Protein AF-A0A3M1GIJ1-F1 (afdb_monomer_lite)

Foldseek 3Di:
DAFPDDPDDPPDFAAPCVLCVVLVHDVVVVQVCVVVVNAPDHNVPDGTDDLLNSQLCCVVSNCVSVVNDPVNVCQACVPPDPPNRHDPVQWDQPPVVSYIDGDDDPVVVVVVVVVVVVVCVVVVVVVVVVVVVVVVVVVVVVVVVVVVVVVVVVVVVPDDDPDPPPDDDD

Radius of gyration: 26.33 Å; chains: 1; bounding box: 48×92×53 Å

Sequence (170 aa):
MARVTSKQVPLFARDIAVLCEEIELPRREITRLFRDGFLSFDPAGVGELDESAEAEVRFLGGLVAAGCPRAMLRVLLRDLRKPYSYDLDRLYYDWKGGRWRLLPGEDDAQGSFFALLDRLEERGARHSLERIREWLNEALDMEETGRLLFAHEQDREREPEPEDDCGDAV

Secondary structure (DSSP, 8-state):
--B----SPPSSPBPHHHHHHHTT--HHHHHHHHHTT-SSS-TTT-SSB-HHHHHHHHHHHHHHHTT--HHHHHHHHTTPPSS--B-GGGEEEETTTTEEEEPPPHHHHHHHHHHHHHHHHHTT-HHHHHHHHHHHHHHHHHHHHHHHHHHHHHGGG-PPPP--------

Structure (mmCIF, N/CA/C/O backbone):
data_AF-A0A3M1GIJ1-F1
#
_entry.id   AF-A0A3M1GIJ1-F1
#
loop_
_atom_site.group_PDB
_atom_site.id
_atom_site.type_symbol
_atom_site.label_atom_id
_atom_site.label_alt_id
_atom_site.label_comp_id
_atom_site.label_asym_id
_atom_site.label_entity_id
_atom_site.label_seq_id
_atom_site.pdbx_PDB_ins_code
_atom_site.Cartn_x
_atom_site.Cartn_y
_atom_site.Cartn_z
_atom_site.occupancy
_atom_site.B_iso_or_equiv
_atom_site.auth_seq_id
_atom_site.auth_comp_id
_atom_site.auth_asym_id
_atom_site.auth_atom_id
_atom_site.pdbx_PDB_model_num
ATOM 1 N N . MET A 1 1 ? -12.838 -0.784 -6.510 1.00 64.44 1 MET A N 1
ATOM 2 C CA . MET A 1 1 ? -11.515 -0.491 -5.916 1.00 64.44 1 MET A CA 1
ATOM 3 C C . MET A 1 1 ? -10.926 0.676 -6.674 1.00 64.44 1 MET A C 1
ATOM 5 O O . MET A 1 1 ? -11.032 0.655 -7.896 1.00 64.44 1 MET A O 1
ATOM 9 N N . ALA A 1 2 ? -10.386 1.672 -5.969 1.00 69.38 2 ALA A N 1
ATOM 10 C CA . ALA A 1 2 ? -9.670 2.795 -6.556 1.00 69.38 2 ALA A CA 1
ATOM 11 C C . ALA A 1 2 ? -8.500 2.252 -7.369 1.00 69.38 2 ALA A C 1
ATOM 13 O O . ALA A 1 2 ? -7.551 1.674 -6.841 1.00 69.38 2 ALA A O 1
ATOM 14 N N . ARG A 1 3 ? -8.656 2.340 -8.681 1.00 74.44 3 ARG A N 1
ATOM 15 C CA . ARG A 1 3 ? -7.585 2.100 -9.628 1.00 74.44 3 ARG A CA 1
ATOM 16 C C . ARG A 1 3 ? -7.015 3.452 -9.985 1.00 74.44 3 ARG A C 1
ATOM 18 O O . ARG A 1 3 ? -7.766 4.424 -10.047 1.00 74.44 3 ARG A O 1
ATOM 25 N N . VAL A 1 4 ? -5.724 3.478 -10.255 1.00 69.56 4 VAL A N 1
ATOM 26 C CA . VAL A 1 4 ? -5.107 4.622 -10.904 1.00 69.56 4 VAL A CA 1
ATOM 27 C C . VAL A 1 4 ? -5.734 4.698 -12.299 1.00 69.56 4 VAL A C 1
ATOM 29 O O . VAL A 1 4 ? -5.487 3.850 -13.155 1.00 69.56 4 VAL A O 1
ATOM 32 N N . THR A 1 5 ? -6.696 5.605 -12.480 1.00 56.31 5 THR A N 1
ATOM 33 C CA . THR A 1 5 ? -7.372 5.836 -13.759 1.00 56.31 5 THR A CA 1
ATOM 34 C C . THR A 1 5 ? -6.995 7.211 -14.252 1.00 56.31 5 THR A C 1
ATOM 36 O O . THR A 1 5 ? -7.690 8.189 -13.980 1.00 56.31 5 THR A O 1
ATOM 39 N N . SER A 1 6 ? -5.926 7.263 -15.026 1.00 54.25 6 SER A N 1
ATOM 40 C CA . SER A 1 6 ? -5.472 8.491 -15.649 1.00 54.25 6 SER A CA 1
ATOM 41 C C . SER A 1 6 ? -5.444 8.250 -17.154 1.00 54.25 6 SER A C 1
ATOM 43 O O . SER A 1 6 ? -4.647 7.480 -17.674 1.00 54.25 6 SER A O 1
ATOM 45 N N . LYS A 1 7 ? -6.357 8.902 -17.884 1.00 49.25 7 LYS A N 1
ATOM 46 C CA . LYS A 1 7 ? -6.256 9.093 -19.346 1.00 49.25 7 LYS A CA 1
ATOM 47 C C . LYS A 1 7 ? -5.275 10.226 -19.690 1.00 49.25 7 LYS A C 1
ATOM 49 O O . LYS A 1 7 ? -5.373 10.821 -20.760 1.00 49.25 7 LYS A O 1
ATOM 54 N N . GLN A 1 8 ? -4.401 10.596 -18.759 1.00 52.72 8 GLN A N 1
ATOM 55 C CA . GLN A 1 8 ? -3.385 11.605 -18.994 1.00 52.72 8 GLN A CA 1
ATOM 56 C C . GLN A 1 8 ? -2.162 10.887 -19.547 1.00 52.72 8 GLN A C 1
ATOM 58 O O . GLN A 1 8 ? -1.703 9.903 -18.979 1.00 52.72 8 GLN A O 1
ATOM 63 N N . VAL A 1 9 ? -1.684 11.344 -20.704 1.00 49.81 9 VAL A N 1
ATOM 64 C CA . VAL A 1 9 ? -0.385 10.916 -21.222 1.00 49.8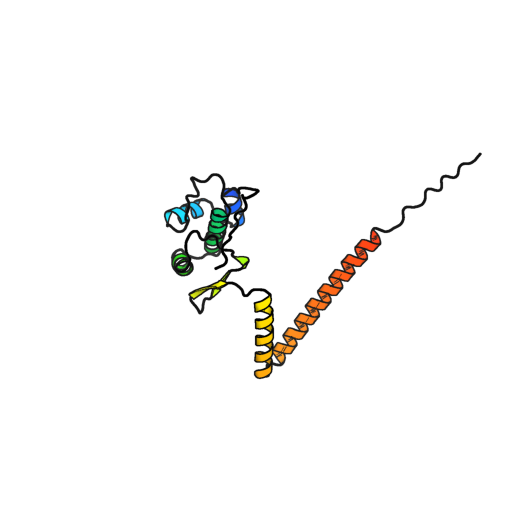1 9 VAL A CA 1
ATOM 65 C C . VAL A 1 9 ? 0.634 11.279 -20.140 1.00 49.81 9 VAL A C 1
ATOM 67 O O . VAL A 1 9 ? 0.665 12.454 -19.758 1.00 49.81 9 VAL A O 1
ATOM 70 N N . PRO A 1 10 ? 1.397 10.316 -19.594 1.00 54.16 10 PRO A N 1
ATOM 71 C CA . PRO A 1 10 ? 2.344 10.614 -18.533 1.00 54.16 10 PRO A CA 1
ATOM 72 C C . PRO A 1 10 ? 3.319 11.668 -19.056 1.00 54.16 10 PRO A C 1
ATOM 74 O O . PRO A 1 10 ? 3.970 11.471 -20.081 1.00 54.16 10 PRO A O 1
ATOM 77 N N . LEU A 1 11 ? 3.380 12.816 -18.374 1.00 57.06 11 LEU A N 1
ATOM 78 C CA . LEU A 1 11 ? 4.301 13.907 -18.716 1.00 57.06 11 LEU A CA 1
ATOM 79 C C . LEU A 1 11 ? 5.765 13.456 -18.614 1.00 57.06 11 LEU A C 1
ATOM 81 O O . LEU A 1 11 ? 6.624 14.044 -19.265 1.00 57.06 11 LEU A O 1
ATOM 85 N N . PHE A 1 12 ? 6.029 12.388 -17.854 1.00 59.28 12 PHE A N 1
ATOM 86 C CA . PHE A 1 12 ? 7.338 11.768 -17.709 1.00 59.28 12 PHE A CA 1
ATOM 87 C C . PHE A 1 12 ? 7.164 10.253 -17.641 1.00 59.28 12 PHE A C 1
ATOM 89 O O . PHE A 1 12 ? 6.633 9.727 -16.664 1.00 59.28 12 PHE A O 1
ATOM 96 N N . ALA A 1 13 ? 7.583 9.553 -18.690 1.00 66.19 13 ALA A N 1
ATOM 97 C CA . ALA A 1 13 ? 7.715 8.107 -18.642 1.00 66.19 13 ALA A CA 1
ATOM 98 C C . ALA A 1 13 ? 8.887 7.764 -17.708 1.00 66.19 13 ALA A C 1
ATOM 100 O O . ALA A 1 13 ? 9.937 8.412 -17.756 1.00 66.19 13 ALA A O 1
ATOM 101 N N . ARG A 1 14 ? 8.686 6.810 -16.794 1.00 78.50 14 ARG A N 1
ATOM 102 C CA . ARG A 1 14 ? 9.632 6.567 -15.699 1.00 78.50 14 ARG A CA 1
ATOM 103 C C . ARG A 1 14 ? 10.493 5.340 -15.963 1.00 78.50 14 ARG A C 1
ATOM 105 O O . ARG A 1 14 ? 9.993 4.292 -16.373 1.00 78.50 14 ARG A O 1
ATOM 112 N N . ASP A 1 15 ? 11.792 5.457 -15.696 1.00 86.31 15 ASP A N 1
ATOM 113 C CA . ASP A 1 15 ? 12.720 4.330 -15.796 1.00 86.31 15 ASP A CA 1
ATOM 114 C C . ASP A 1 15 ? 12.463 3.327 -14.659 1.00 86.31 15 ASP A C 1
ATOM 116 O O . ASP A 1 15 ? 12.405 3.674 -13.474 1.00 86.31 15 ASP A O 1
ATOM 120 N N . ILE A 1 16 ? 12.345 2.053 -15.031 1.00 87.06 16 ILE A N 1
ATOM 121 C CA . ILE A 1 16 ? 12.203 0.936 -14.101 1.00 87.06 16 ILE A CA 1
ATOM 122 C C . ILE A 1 16 ? 13.378 0.823 -13.122 1.00 87.06 16 ILE A C 1
ATOM 124 O O . ILE A 1 16 ? 13.183 0.357 -12.002 1.00 87.06 16 ILE A O 1
ATOM 128 N N . ALA A 1 17 ? 14.587 1.225 -13.519 1.00 87.31 17 ALA A N 1
ATOM 129 C CA . ALA A 1 17 ? 15.769 1.209 -12.667 1.00 87.31 17 ALA A CA 1
ATOM 130 C C . ALA A 1 17 ? 15.612 2.174 -11.488 1.00 87.31 17 ALA A C 1
ATOM 132 O O . ALA A 1 17 ? 15.783 1.755 -10.346 1.00 87.31 17 ALA A O 1
ATOM 133 N N . VAL A 1 18 ? 15.177 3.408 -11.760 1.00 88.75 18 VAL A N 1
ATOM 134 C CA . VAL A 1 18 ? 14.880 4.409 -10.724 1.00 88.75 18 VAL A CA 1
ATOM 135 C C . VAL A 1 18 ? 13.795 3.885 -9.789 1.00 88.75 18 VAL A C 1
ATOM 137 O O . VAL A 1 18 ? 13.935 3.951 -8.573 1.00 88.75 18 VAL A O 1
ATOM 140 N N . LEU A 1 19 ? 12.735 3.292 -10.345 1.00 88.88 19 LEU A N 1
ATOM 141 C CA . LEU A 1 19 ? 11.660 2.734 -9.530 1.00 88.88 19 LEU A CA 1
ATOM 142 C C . LEU A 1 19 ? 12.138 1.592 -8.621 1.00 88.88 19 LEU A C 1
ATOM 144 O O . LEU A 1 19 ? 11.709 1.511 -7.477 1.00 88.88 19 LEU A O 1
ATOM 148 N N . CYS A 1 20 ? 13.018 0.719 -9.121 1.00 90.31 20 CYS A N 1
ATOM 149 C CA . CYS A 1 20 ? 13.614 -0.374 -8.347 1.00 90.31 20 CYS A CA 1
ATOM 150 C C . CYS A 1 20 ? 14.445 0.135 -7.161 1.00 90.31 20 CYS A C 1
ATOM 152 O O . CYS A 1 20 ? 14.450 -0.504 -6.109 1.00 90.31 20 CYS A O 1
ATOM 154 N N . GLU A 1 21 ? 15.143 1.260 -7.331 1.00 90.25 21 GLU A N 1
ATOM 155 C CA . GLU A 1 21 ? 15.902 1.902 -6.255 1.00 90.25 21 GLU A CA 1
ATOM 156 C C . GLU A 1 21 ? 14.971 2.452 -5.169 1.00 90.25 21 GLU A C 1
ATOM 158 O O . GLU A 1 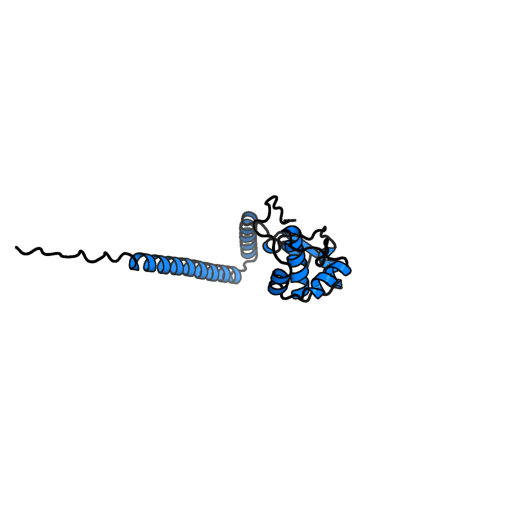21 ? 15.205 2.188 -3.994 1.00 90.25 21 GLU A O 1
ATOM 163 N N . GLU A 1 22 ? 13.875 3.120 -5.544 1.00 90.31 22 GLU A N 1
ATOM 164 C CA . GLU A 1 22 ? 12.901 3.671 -4.585 1.00 90.31 22 GLU A CA 1
ATOM 165 C C . GLU A 1 22 ? 12.216 2.606 -3.727 1.00 90.31 22 GLU A C 1
ATOM 167 O O . GLU A 1 22 ? 12.010 2.798 -2.533 1.00 90.31 22 GLU A O 1
ATOM 172 N N . ILE A 1 23 ? 11.834 1.484 -4.339 1.00 89.88 23 ILE A N 1
ATOM 173 C CA . ILE A 1 23 ? 11.167 0.376 -3.639 1.00 89.88 23 ILE A CA 1
ATOM 174 C C . ILE A 1 23 ? 12.165 -0.569 -2.949 1.00 89.88 23 ILE A C 1
ATOM 176 O O . ILE A 1 23 ? 11.754 -1.612 -2.440 1.00 89.88 23 ILE A O 1
ATOM 180 N N . GLU A 1 24 ? 13.463 -0.250 -3.000 1.00 91.88 24 GLU A N 1
ATOM 181 C CA . GLU A 1 24 ? 14.569 -1.056 -2.470 1.00 91.88 24 GLU A CA 1
ATOM 182 C C . GLU A 1 24 ? 14.548 -2.522 -2.947 1.00 91.88 24 GLU A C 1
ATOM 184 O O . GLU A 1 24 ? 14.939 -3.452 -2.235 1.00 91.88 24 GLU A O 1
ATOM 189 N N . LEU A 1 25 ? 14.097 -2.755 -4.184 1.00 91.94 25 LEU A N 1
ATOM 190 C CA . LEU A 1 25 ? 13.938 -4.094 -4.742 1.00 91.94 25 LEU A CA 1
ATOM 191 C C . LEU A 1 25 ? 14.769 -4.239 -6.020 1.00 91.94 25 LEU A C 1
ATOM 193 O O . LEU A 1 25 ? 14.526 -3.547 -7.007 1.00 91.94 25 LEU A O 1
ATOM 197 N N . PRO A 1 26 ? 15.736 -5.173 -6.075 1.00 91.69 26 PRO A N 1
ATOM 198 C CA . PRO A 1 26 ? 16.613 -5.274 -7.229 1.00 91.69 26 PRO A CA 1
ATOM 199 C C . PRO A 1 26 ? 15.829 -5.737 -8.460 1.00 91.69 26 PRO A C 1
ATOM 201 O O . PRO A 1 26 ? 15.020 -6.664 -8.381 1.00 91.69 26 PRO A O 1
ATOM 204 N N . ARG A 1 27 ? 16.157 -5.184 -9.635 1.00 90.12 27 ARG A N 1
ATOM 205 C CA . ARG A 1 27 ? 15.478 -5.465 -10.919 1.00 90.12 27 ARG A CA 1
ATOM 206 C C . ARG A 1 27 ? 15.258 -6.956 -11.208 1.00 90.12 27 ARG A C 1
ATOM 208 O O . ARG A 1 27 ? 14.233 -7.341 -11.761 1.00 90.12 27 ARG A O 1
ATOM 215 N N . ARG A 1 28 ? 16.187 -7.824 -10.792 1.00 91.69 28 ARG A N 1
ATOM 216 C CA . ARG A 1 28 ? 16.059 -9.288 -10.931 1.00 91.69 28 ARG A CA 1
ATOM 217 C C . ARG A 1 28 ? 14.825 -9.867 -10.231 1.00 91.69 28 ARG A C 1
ATOM 219 O O . ARG A 1 28 ? 14.272 -10.846 -10.723 1.00 91.69 28 ARG A O 1
ATOM 226 N N . GLU A 1 29 ? 14.406 -9.302 -9.099 1.00 92.50 29 GLU A N 1
ATOM 227 C CA . GLU A 1 29 ? 13.198 -9.733 -8.388 1.00 92.50 29 GLU A CA 1
ATOM 228 C C . GLU A 1 29 ? 11.945 -9.287 -9.134 1.00 92.50 29 GLU A C 1
ATOM 230 O O . GLU A 1 29 ? 11.035 -10.093 -9.300 1.00 92.50 29 GLU A O 1
ATOM 235 N N . ILE A 1 30 ? 11.936 -8.082 -9.708 1.00 91.81 30 ILE A N 1
ATOM 236 C CA . ILE A 1 30 ? 10.863 -7.637 -10.609 1.00 91.81 30 ILE A CA 1
ATOM 237 C C . ILE A 1 30 ? 10.743 -8.582 -11.815 1.00 91.81 30 ILE A C 1
ATOM 239 O O . ILE A 1 30 ? 9.661 -9.082 -12.118 1.00 91.81 30 ILE A O 1
ATOM 243 N N . THR A 1 31 ? 11.858 -8.954 -12.450 1.00 92.56 31 THR A N 1
ATOM 244 C CA . THR A 1 31 ? 11.842 -9.957 -13.531 1.00 92.56 31 THR A CA 1
ATOM 245 C C . THR A 1 31 ? 11.344 -11.328 -13.056 1.00 92.56 31 THR A C 1
ATOM 247 O O . THR A 1 31 ? 10.644 -12.020 -13.796 1.00 92.56 31 THR A O 1
ATOM 250 N N . ARG A 1 32 ? 11.668 -11.743 -11.824 1.00 93.31 32 ARG A N 1
ATOM 251 C CA . ARG A 1 32 ? 11.136 -12.984 -11.235 1.00 93.31 32 ARG A CA 1
ATOM 252 C C . ARG A 1 32 ? 9.628 -12.897 -11.011 1.00 93.31 32 ARG A C 1
ATOM 254 O O . ARG A 1 32 ? 8.942 -13.857 -11.336 1.00 93.31 32 ARG A O 1
ATOM 261 N N . LEU A 1 33 ? 9.103 -11.764 -10.544 1.00 93.31 33 LEU A N 1
ATOM 262 C CA . LEU A 1 33 ? 7.661 -11.552 -10.389 1.00 93.31 33 LEU A CA 1
ATOM 263 C C . LEU A 1 33 ? 6.914 -11.681 -11.719 1.00 93.31 33 LEU A C 1
ATOM 265 O O . LEU A 1 33 ? 5.819 -12.239 -11.745 1.00 93.31 33 LEU A O 1
ATOM 269 N N . PHE A 1 34 ? 7.500 -11.226 -12.828 1.00 94.50 34 PHE A N 1
ATOM 270 C CA . PHE A 1 34 ? 6.930 -11.460 -14.156 1.00 94.50 34 PHE A CA 1
ATOM 271 C C . PHE A 1 34 ? 6.940 -12.945 -14.533 1.00 94.50 34 PHE A C 1
ATOM 273 O O . PHE A 1 34 ? 5.900 -13.490 -14.897 1.00 94.50 34 PHE A O 1
ATOM 280 N N . ARG A 1 35 ? 8.080 -13.630 -14.370 1.00 93.56 35 ARG A N 1
ATOM 281 C CA . ARG A 1 35 ? 8.205 -15.074 -14.663 1.00 93.56 35 ARG A CA 1
ATOM 282 C C . ARG A 1 35 ? 7.261 -15.940 -13.833 1.00 93.56 35 ARG A C 1
ATOM 284 O O . ARG A 1 35 ? 6.717 -16.912 -14.344 1.00 93.56 35 ARG A O 1
ATOM 291 N N . ASP A 1 36 ? 7.050 -15.567 -12.577 1.00 92.81 36 ASP A N 1
ATOM 292 C CA . ASP A 1 36 ? 6.134 -16.238 -11.654 1.00 92.81 36 ASP A CA 1
ATOM 293 C C . ASP A 1 36 ? 4.656 -15.909 -11.951 1.00 92.81 36 ASP A C 1
ATOM 295 O O . ASP A 1 36 ? 3.756 -16.395 -11.263 1.00 92.81 36 ASP A O 1
ATOM 299 N N . GLY A 1 37 ? 4.392 -15.084 -12.969 1.00 93.62 37 GLY A N 1
ATOM 300 C CA . GLY A 1 37 ? 3.054 -14.716 -13.401 1.00 93.62 37 GLY A CA 1
ATOM 301 C C . GLY A 1 37 ? 2.357 -13.755 -12.446 1.00 93.62 37 GLY A C 1
ATOM 302 O O . GLY A 1 37 ? 1.129 -13.747 -12.413 1.00 93.62 37 GLY A O 1
ATOM 303 N N . PHE A 1 38 ? 3.085 -12.947 -11.668 1.00 94.06 38 PHE A N 1
ATOM 304 C CA . PHE A 1 38 ? 2.503 -11.879 -10.848 1.00 94.06 38 PHE A CA 1
ATOM 305 C C . PHE A 1 38 ? 2.350 -10.579 -11.637 1.00 94.06 38 PHE A C 1
ATOM 307 O O . PHE A 1 38 ? 1.248 -10.047 -11.665 1.00 94.06 38 PHE A O 1
ATOM 314 N N . LEU A 1 39 ? 3.373 -10.118 -12.356 1.00 93.31 39 LEU A N 1
ATOM 315 C CA . LEU A 1 39 ? 3.246 -8.920 -13.200 1.00 93.31 39 LEU A CA 1
ATOM 316 C C . LEU A 1 39 ? 2.378 -9.184 -14.439 1.00 93.31 39 LEU A C 1
ATOM 318 O O . LEU A 1 39 ? 2.143 -10.340 -14.815 1.00 93.31 39 LEU A O 1
ATOM 322 N N . SER A 1 40 ? 1.846 -8.119 -15.035 1.00 91.69 40 SER A N 1
ATOM 323 C CA . SER A 1 40 ? 1.058 -8.172 -16.272 1.00 91.69 40 SER A CA 1
ATOM 324 C C . SER A 1 40 ? 1.877 -7.866 -17.533 1.00 91.69 40 SER A C 1
ATOM 326 O O . SER A 1 40 ? 1.437 -8.203 -18.631 1.00 91.69 40 SER A O 1
ATOM 328 N N . PHE A 1 41 ? 3.076 -7.301 -17.377 1.00 91.25 41 PHE A N 1
ATOM 329 C CA . PHE A 1 41 ? 3.975 -6.899 -18.460 1.00 91.25 41 PHE A CA 1
ATOM 330 C C . PHE A 1 41 ? 5.410 -7.398 -18.228 1.00 91.25 41 PHE A C 1
ATOM 332 O O . PHE A 1 41 ? 5.781 -7.726 -17.098 1.00 91.25 41 PHE A O 1
ATOM 339 N N . ASP A 1 42 ? 6.216 -7.438 -19.295 1.00 90.38 42 ASP A N 1
ATOM 340 C CA . ASP A 1 42 ? 7.627 -7.836 -19.226 1.00 90.38 42 ASP A CA 1
ATOM 341 C C . ASP A 1 42 ? 8.543 -6.641 -18.875 1.00 90.38 42 ASP A C 1
ATOM 343 O O . ASP A 1 42 ? 8.759 -5.770 -19.720 1.00 90.38 42 ASP A O 1
ATOM 347 N N . PRO A 1 43 ? 9.158 -6.603 -17.678 1.00 87.56 43 PRO A N 1
ATOM 348 C CA . PRO A 1 43 ? 10.056 -5.522 -17.258 1.00 87.56 43 PRO A CA 1
ATOM 349 C C . PRO A 1 43 ? 11.403 -5.484 -18.006 1.00 87.56 43 PRO A C 1
ATOM 351 O O . PRO A 1 43 ? 12.195 -4.555 -17.818 1.00 87.56 43 PRO A O 1
ATOM 354 N N . ALA A 1 44 ? 11.735 -6.515 -18.791 1.00 85.56 44 ALA A N 1
ATOM 355 C CA . ALA A 1 44 ? 12.940 -6.534 -19.621 1.00 85.56 44 ALA A CA 1
ATOM 356 C C . ALA A 1 44 ? 12.695 -5.962 -21.026 1.00 85.56 44 ALA A C 1
ATOM 358 O O . ALA A 1 44 ? 13.618 -5.410 -21.620 1.00 85.56 44 ALA A O 1
ATOM 359 N N . GLY A 1 45 ? 11.469 -6.092 -21.543 1.00 81.25 45 GLY A N 1
ATOM 360 C CA . GLY A 1 45 ? 11.082 -5.619 -22.876 1.00 81.25 45 GLY A CA 1
ATOM 361 C C . GLY A 1 45 ? 10.586 -4.173 -22.914 1.00 81.25 45 GLY A C 1
ATOM 362 O O . GLY A 1 45 ? 10.449 -3.607 -23.996 1.00 81.25 45 GLY A O 1
ATOM 363 N N . VAL A 1 46 ? 10.319 -3.578 -21.751 1.00 80.75 46 VAL A N 1
ATOM 364 C CA . VAL A 1 46 ? 9.809 -2.211 -21.623 1.00 80.75 46 VAL A CA 1
ATOM 365 C C . VAL A 1 46 ? 10.954 -1.272 -21.241 1.00 80.75 46 VAL A C 1
ATOM 367 O O . VAL A 1 46 ? 11.613 -1.475 -20.222 1.00 80.75 46 VAL A O 1
ATOM 370 N N . GLY A 1 47 ? 11.209 -0.272 -22.090 1.00 72.12 47 GLY A N 1
ATOM 371 C CA . GLY A 1 47 ? 12.218 0.764 -21.842 1.00 72.12 47 GLY A CA 1
ATOM 372 C C . GLY A 1 47 ? 11.751 1.818 -20.838 1.00 72.12 47 GLY A C 1
ATOM 373 O O . GLY A 1 47 ? 12.519 2.207 -19.967 1.00 72.12 47 GLY A O 1
ATOM 374 N N . GLU A 1 48 ? 10.481 2.218 -20.915 1.00 81.81 48 GLU A N 1
ATOM 375 C CA . GLU A 1 48 ? 9.876 3.213 -20.028 1.00 81.81 48 GLU A CA 1
ATOM 376 C C . GLU A 1 48 ? 8.525 2.707 -19.520 1.00 81.81 48 GLU A C 1
ATOM 378 O O . GLU A 1 48 ? 7.733 2.158 -20.290 1.00 81.81 48 GLU A O 1
ATOM 383 N N . LEU A 1 49 ? 8.267 2.865 -18.223 1.00 84.62 49 LEU A N 1
ATOM 384 C CA . LEU A 1 49 ? 7.015 2.438 -17.611 1.00 84.62 49 LEU A CA 1
ATOM 385 C C . LEU A 1 49 ? 5.914 3.461 -17.888 1.00 84.62 49 LEU A C 1
ATOM 387 O O . LEU A 1 49 ? 6.098 4.661 -17.676 1.00 84.62 49 LEU A O 1
ATOM 391 N N . ASP A 1 50 ? 4.753 2.964 -18.315 1.00 85.31 50 ASP A N 1
ATOM 392 C CA . ASP A 1 50 ? 3.515 3.724 -18.198 1.00 85.31 50 ASP A CA 1
ATOM 393 C C . ASP A 1 50 ? 3.028 3.730 -16.738 1.00 85.31 50 ASP A C 1
ATOM 395 O O . ASP A 1 50 ? 3.492 2.961 -15.893 1.00 85.31 50 ASP A O 1
ATOM 399 N N . GLU A 1 51 ? 2.069 4.597 -16.431 1.00 82.62 51 GLU A N 1
ATOM 400 C CA . GLU A 1 51 ? 1.550 4.774 -15.070 1.00 82.62 51 GLU A CA 1
ATOM 401 C C . GLU A 1 51 ? 0.916 3.490 -14.503 1.00 82.62 51 GLU A C 1
ATOM 403 O O . GLU A 1 51 ? 0.995 3.223 -13.304 1.00 82.62 51 GLU A O 1
ATOM 408 N N . SER A 1 52 ? 0.322 2.650 -15.358 1.00 85.69 52 SER A N 1
ATOM 409 C CA . SER A 1 52 ? -0.274 1.378 -14.937 1.00 85.69 52 SER A CA 1
ATOM 410 C C . SER A 1 52 ? 0.801 0.362 -14.549 1.00 85.69 52 SER A C 1
ATOM 412 O O . SER A 1 52 ? 0.653 -0.341 -13.548 1.00 85.69 52 SER A O 1
ATOM 414 N N . ALA A 1 53 ? 1.867 0.272 -15.339 1.00 88.69 53 ALA A N 1
ATOM 415 C CA . ALA A 1 53 ? 3.017 -0.585 -15.116 1.00 88.69 53 ALA A CA 1
ATOM 416 C C . ALA A 1 53 ? 3.811 -0.126 -13.885 1.00 88.69 53 ALA A C 1
ATOM 418 O O . ALA A 1 53 ? 4.179 -0.946 -13.045 1.00 88.69 53 ALA A O 1
ATOM 419 N N . GLU A 1 54 ? 4.003 1.183 -13.733 1.00 90.00 54 GLU A N 1
ATOM 420 C CA . GLU A 1 54 ? 4.610 1.803 -12.557 1.00 90.00 54 GLU A CA 1
ATOM 421 C C . GLU A 1 54 ? 3.795 1.520 -11.287 1.00 90.00 54 GLU A C 1
ATOM 423 O O . GLU A 1 54 ? 4.351 1.031 -10.300 1.00 90.00 54 GLU A O 1
ATOM 428 N N . ALA A 1 55 ? 2.475 1.740 -11.314 1.00 89.06 55 ALA A N 1
ATOM 429 C CA . ALA A 1 55 ? 1.593 1.434 -10.189 1.00 89.06 55 ALA A CA 1
ATOM 430 C C . ALA A 1 55 ? 1.607 -0.062 -9.840 1.00 89.06 55 ALA A C 1
ATOM 432 O O . ALA A 1 55 ? 1.678 -0.420 -8.666 1.00 89.06 55 ALA A O 1
ATOM 433 N N . GLU A 1 56 ? 1.597 -0.947 -10.842 1.00 92.62 56 GLU A N 1
ATOM 434 C CA . GLU A 1 56 ? 1.674 -2.392 -10.620 1.00 92.62 56 GLU A CA 1
ATOM 435 C C . GLU A 1 56 ? 3.011 -2.810 -9.981 1.00 92.62 56 GLU A C 1
ATOM 437 O O . GLU A 1 56 ? 3.022 -3.638 -9.062 1.00 92.62 56 GLU A O 1
ATOM 442 N N . VAL A 1 57 ? 4.132 -2.221 -10.414 1.00 92.12 57 VAL A N 1
ATOM 443 C CA . VAL A 1 57 ? 5.452 -2.470 -9.816 1.00 92.12 57 VAL A CA 1
ATOM 444 C C . VAL A 1 57 ? 5.534 -1.915 -8.400 1.00 92.12 57 VAL A C 1
ATOM 446 O O . VAL A 1 57 ? 6.039 -2.622 -7.534 1.00 92.12 57 VAL A O 1
ATOM 449 N N . ARG A 1 58 ? 5.005 -0.719 -8.116 1.00 92.06 58 ARG A N 1
ATOM 450 C CA . ARG A 1 58 ? 4.944 -0.206 -6.735 1.00 92.06 58 ARG A CA 1
ATOM 451 C C . ARG A 1 58 ? 4.096 -1.087 -5.838 1.00 92.06 58 ARG A C 1
ATOM 453 O O . ARG A 1 58 ? 4.523 -1.424 -4.737 1.00 92.06 58 ARG A O 1
ATOM 460 N N . PHE A 1 59 ? 2.930 -1.503 -6.324 1.00 92.00 59 PHE A N 1
ATOM 461 C CA . PHE A 1 59 ? 2.010 -2.346 -5.575 1.00 92.00 59 PHE A CA 1
ATOM 462 C C . PHE A 1 59 ? 2.653 -3.685 -5.197 1.00 92.00 59 PHE A C 1
ATOM 464 O O . PHE A 1 59 ? 2.740 -4.036 -4.022 1.00 92.00 59 PHE A O 1
ATOM 471 N N . LEU A 1 60 ? 3.145 -4.437 -6.183 1.00 93.62 60 LEU A N 1
ATOM 472 C CA . LEU A 1 60 ? 3.754 -5.744 -5.928 1.00 93.62 60 LEU A CA 1
ATOM 473 C C . LEU A 1 60 ? 5.137 -5.632 -5.282 1.00 93.62 60 LEU A C 1
ATOM 475 O O . LEU A 1 60 ? 5.466 -6.419 -4.396 1.00 93.62 60 LEU A O 1
ATOM 479 N N . GLY A 1 61 ? 5.936 -4.666 -5.726 1.00 92.19 61 GLY A N 1
ATOM 480 C CA . GLY A 1 61 ? 7.280 -4.405 -5.230 1.00 92.19 61 GLY A CA 1
ATOM 481 C C . GLY A 1 61 ? 7.274 -4.021 -3.760 1.00 92.19 61 GLY A C 1
ATOM 482 O O . GLY A 1 61 ? 8.006 -4.632 -2.989 1.00 92.19 61 GLY A O 1
ATOM 483 N N . GLY A 1 62 ? 6.376 -3.122 -3.348 1.00 90.50 62 GLY A N 1
ATOM 484 C CA . GLY A 1 62 ? 6.203 -2.742 -1.947 1.00 90.50 62 GLY A CA 1
ATOM 485 C C . GLY A 1 62 ? 5.816 -3.923 -1.054 1.00 90.50 62 GLY A C 1
ATOM 486 O O . GLY A 1 62 ? 6.376 -4.091 0.026 1.00 90.50 62 GLY A O 1
ATOM 487 N N . LEU A 1 63 ? 4.930 -4.814 -1.521 1.00 91.56 63 LEU A N 1
ATOM 488 C CA . LEU A 1 63 ? 4.585 -6.029 -0.771 1.00 91.56 63 LEU A CA 1
ATOM 489 C C . LEU A 1 63 ? 5.794 -6.961 -0.596 1.00 91.56 63 LEU A C 1
ATOM 491 O O . LEU A 1 63 ? 6.000 -7.513 0.485 1.00 91.56 63 LEU A O 1
ATOM 495 N N . VAL A 1 64 ? 6.595 -7.147 -1.648 1.00 93.12 64 VAL A N 1
ATOM 496 C CA . VAL A 1 64 ? 7.799 -7.990 -1.591 1.00 93.12 64 VAL A CA 1
ATOM 497 C C . VAL A 1 64 ? 8.879 -7.361 -0.714 1.00 93.12 64 VAL A C 1
ATOM 499 O O . VAL A 1 64 ? 9.470 -8.073 0.096 1.00 93.12 64 VAL A O 1
ATOM 502 N N . ALA A 1 65 ? 9.109 -6.053 -0.840 1.00 91.19 65 ALA A N 1
ATOM 503 C CA . ALA A 1 65 ? 10.058 -5.300 -0.023 1.00 91.19 65 ALA A CA 1
ATOM 504 C C . ALA A 1 65 ? 9.681 -5.350 1.467 1.00 91.19 65 ALA A C 1
ATOM 506 O O . ALA A 1 65 ? 10.542 -5.552 2.318 1.00 91.19 65 ALA A O 1
ATOM 507 N N . ALA A 1 66 ? 8.380 -5.331 1.781 1.00 89.88 66 ALA A N 1
ATOM 508 C CA . ALA A 1 66 ? 7.855 -5.561 3.129 1.00 89.88 66 ALA A CA 1
ATOM 509 C C . ALA A 1 66 ? 8.002 -7.019 3.629 1.00 89.88 66 ALA A C 1
ATOM 511 O O . ALA A 1 66 ? 7.513 -7.365 4.705 1.00 89.88 66 ALA A O 1
ATOM 512 N N . GLY A 1 67 ? 8.648 -7.901 2.860 1.00 91.50 67 GLY A N 1
ATOM 513 C CA . GLY A 1 67 ? 8.918 -9.285 3.240 1.00 91.50 67 GLY A CA 1
ATOM 514 C C . GLY A 1 67 ? 7.758 -10.250 2.995 1.00 91.50 67 GLY A C 1
ATOM 515 O O . GLY A 1 67 ? 7.773 -11.359 3.534 1.00 91.50 67 GLY A O 1
ATOM 516 N N . CYS A 1 68 ? 6.753 -9.888 2.186 1.00 91.88 68 CYS A N 1
ATOM 517 C CA . CYS A 1 68 ? 5.656 -10.807 1.882 1.00 91.88 68 CYS A CA 1
ATOM 518 C C . CYS A 1 68 ? 6.152 -11.983 1.020 1.00 91.88 68 CYS A C 1
ATOM 520 O O . CYS A 1 68 ? 6.556 -11.785 -0.131 1.00 91.88 68 CYS A O 1
ATOM 522 N N . PRO A 1 69 ? 6.067 -13.238 1.503 1.00 93.00 69 PRO A N 1
ATOM 523 C CA . PRO A 1 69 ? 6.457 -14.387 0.700 1.00 93.00 69 PRO A CA 1
ATOM 524 C C . PRO A 1 69 ? 5.463 -14.612 -0.447 1.00 93.00 69 PRO A C 1
ATOM 526 O O . PRO A 1 69 ? 4.282 -14.279 -0.355 1.00 93.00 69 PRO A O 1
ATOM 529 N N . ARG A 1 70 ? 5.904 -15.295 -1.509 1.00 91.50 70 ARG A N 1
ATOM 530 C CA . ARG A 1 70 ? 5.076 -15.620 -2.692 1.00 91.50 70 ARG A CA 1
ATOM 531 C C . ARG A 1 70 ? 3.736 -16.284 -2.352 1.00 91.50 70 ARG A C 1
ATOM 533 O O . ARG A 1 70 ? 2.736 -16.035 -3.020 1.00 91.50 70 ARG A O 1
ATOM 540 N N . ALA A 1 71 ? 3.707 -17.132 -1.324 1.00 93.25 71 ALA A N 1
ATOM 541 C CA . ALA A 1 71 ? 2.473 -17.756 -0.850 1.00 93.25 71 ALA A CA 1
ATOM 542 C C . ALA A 1 71 ? 1.477 -16.714 -0.312 1.00 93.25 71 ALA A C 1
ATOM 544 O O . ALA A 1 71 ? 0.297 -16.775 -0.647 1.00 93.25 71 ALA A O 1
ATOM 545 N N . MET A 1 72 ? 1.967 -15.728 0.447 1.00 92.44 72 MET A N 1
ATOM 546 C CA . MET A 1 72 ? 1.161 -14.615 0.946 1.00 92.44 72 MET A CA 1
ATOM 547 C C . MET A 1 72 ? 0.674 -13.737 -0.205 1.00 92.44 72 MET A C 1
ATOM 549 O O . MET A 1 72 ? -0.504 -13.406 -0.246 1.00 92.44 72 MET A O 1
ATOM 553 N N . LEU A 1 73 ? 1.529 -13.439 -1.191 1.00 93.81 73 LEU A N 1
ATOM 554 C CA . LEU A 1 73 ? 1.110 -12.685 -2.378 1.00 93.81 73 LEU A CA 1
ATOM 555 C C . LEU A 1 73 ? -0.073 -13.351 -3.086 1.00 93.81 73 LEU A C 1
ATOM 557 O O . LEU A 1 73 ? -1.044 -12.681 -3.404 1.00 93.81 73 LEU A O 1
ATOM 561 N N . ARG A 1 74 ? -0.061 -14.675 -3.279 1.00 93.06 74 ARG A N 1
ATOM 562 C CA . ARG A 1 74 ? -1.208 -15.375 -3.891 1.00 93.06 74 ARG A CA 1
ATOM 563 C C . ARG A 1 74 ? -2.500 -15.197 -3.099 1.00 93.06 74 ARG A C 1
ATOM 565 O O . ARG A 1 74 ? -3.554 -15.073 -3.708 1.00 93.06 74 ARG A O 1
ATOM 572 N N . VAL A 1 75 ? -2.421 -15.178 -1.768 1.00 92.44 75 VAL A N 1
ATOM 573 C CA . VAL A 1 75 ? -3.584 -14.929 -0.905 1.00 92.44 75 VAL A CA 1
ATOM 574 C C . VAL A 1 75 ? -4.054 -13.483 -1.049 1.00 92.44 75 VAL A C 1
ATOM 576 O O . VAL A 1 75 ? -5.231 -13.261 -1.317 1.00 92.44 75 VAL A O 1
ATOM 579 N N . LEU A 1 76 ? -3.140 -12.516 -0.933 1.00 92.06 76 LEU A N 1
ATOM 580 C CA . LEU A 1 76 ? -3.450 -11.087 -1.023 1.00 92.06 76 LEU A CA 1
ATOM 581 C C . LEU A 1 76 ? -4.021 -10.699 -2.391 1.00 92.06 76 LEU A C 1
ATOM 583 O O . LEU A 1 76 ? -4.906 -9.854 -2.474 1.00 92.06 76 LEU A O 1
ATOM 587 N N . LEU A 1 77 ? -3.532 -11.312 -3.465 1.00 92.19 77 LEU A N 1
ATOM 588 C CA . LEU A 1 77 ? -3.892 -10.956 -4.836 1.00 92.19 77 LEU A CA 1
ATOM 589 C C . LEU A 1 77 ? -5.105 -11.726 -5.371 1.00 92.19 77 LEU A C 1
ATOM 591 O O . LEU A 1 77 ? -5.580 -11.399 -6.453 1.00 92.19 77 LEU A O 1
ATOM 595 N N . ARG A 1 78 ? -5.622 -12.730 -4.646 1.00 90.75 78 ARG A N 1
ATOM 596 C CA . ARG A 1 78 ? -6.650 -13.659 -5.161 1.00 90.75 78 ARG A CA 1
ATOM 597 C C . ARG A 1 78 ? -7.917 -12.960 -5.672 1.00 90.75 78 ARG A C 1
ATOM 599 O O . ARG A 1 78 ? -8.522 -13.416 -6.636 1.00 90.75 78 ARG A O 1
ATOM 606 N N . ASP A 1 79 ? -8.294 -11.862 -5.019 1.00 88.00 79 ASP A N 1
ATOM 607 C CA . ASP A 1 79 ? -9.525 -11.112 -5.286 1.00 88.00 79 ASP A CA 1
ATOM 608 C C . ASP A 1 79 ? -9.261 -9.846 -6.120 1.00 88.00 79 ASP A C 1
ATOM 610 O O . ASP A 1 79 ? -10.184 -9.095 -6.445 1.00 88.00 79 ASP A O 1
ATOM 614 N N . LEU A 1 80 ? -7.995 -9.594 -6.470 1.00 90.12 80 LEU A N 1
ATOM 615 C CA . LEU A 1 80 ? -7.584 -8.457 -7.279 1.00 90.12 80 LEU A CA 1
ATOM 616 C C . LEU A 1 80 ? -7.483 -8.858 -8.747 1.00 90.12 80 LEU A C 1
ATOM 618 O O . LEU A 1 80 ? -6.982 -9.921 -9.109 1.00 90.12 80 LEU A O 1
ATOM 622 N N . ARG A 1 81 ? -7.943 -7.967 -9.622 1.00 88.06 81 ARG A N 1
ATOM 623 C CA . ARG A 1 81 ? -7.825 -8.157 -11.067 1.00 88.06 81 ARG A CA 1
ATOM 624 C C . ARG A 1 81 ? -6.588 -7.433 -11.561 1.00 88.06 81 ARG A C 1
ATOM 626 O O . ARG A 1 81 ? -6.447 -6.241 -11.298 1.00 88.06 81 ARG A O 1
ATOM 633 N N . LYS A 1 82 ? -5.776 -8.130 -12.349 1.00 89.88 82 LYS A N 1
ATOM 634 C CA . LYS A 1 82 ? -4.689 -7.522 -13.117 1.00 89.88 82 LYS A CA 1
ATOM 635 C C . LYS A 1 82 ? -5.204 -6.500 -14.151 1.00 89.88 82 LYS A C 1
ATOM 637 O O . LYS A 1 82 ? -6.366 -6.609 -14.568 1.00 89.88 82 LYS A O 1
ATOM 642 N N . PRO A 1 83 ? -4.357 -5.556 -14.598 1.00 88.44 83 PRO A N 1
ATOM 643 C CA . PRO A 1 83 ? -3.084 -5.174 -13.968 1.00 88.44 83 PRO A CA 1
ATOM 644 C C . PRO A 1 83 ? -3.326 -4.629 -12.553 1.00 88.44 83 PRO A C 1
ATOM 646 O O . PRO A 1 83 ? -4.392 -4.063 -12.290 1.00 88.44 83 PRO A O 1
ATOM 649 N N . TYR A 1 84 ? -2.385 -4.831 -11.625 1.00 89.12 84 TYR A N 1
ATOM 650 C CA . TYR A 1 84 ? -2.534 -4.357 -10.237 1.00 89.12 84 TYR A CA 1
ATOM 651 C C . TYR A 1 84 ? -2.259 -2.848 -10.096 1.00 89.12 84 TYR A C 1
ATOM 653 O O . TYR A 1 84 ? -1.531 -2.419 -9.209 1.00 89.12 84 TYR A O 1
ATOM 661 N N . SER A 1 85 ? -2.862 -2.040 -10.968 1.00 87.38 85 SER A N 1
ATOM 662 C CA . SER A 1 85 ? -2.743 -0.580 -11.031 1.00 87.38 85 SER A CA 1
ATOM 663 C C . SER A 1 85 ? -3.640 0.093 -9.982 1.00 87.38 85 SER A C 1
ATOM 665 O O . SER A 1 85 ? -4.620 0.781 -10.294 1.00 87.38 85 SER A O 1
ATOM 667 N N . TYR A 1 86 ? -3.374 -0.211 -8.719 1.00 85.94 86 TYR A N 1
ATOM 668 C CA . TYR A 1 86 ? -4.180 0.191 -7.577 1.00 85.94 86 TYR A CA 1
ATOM 669 C C . TYR A 1 86 ? -3.484 1.296 -6.780 1.00 85.94 86 TYR A C 1
ATOM 671 O O . TYR A 1 86 ? -2.270 1.262 -6.609 1.00 85.94 86 TYR A O 1
ATOM 679 N N . ASP A 1 87 ? -4.266 2.254 -6.287 1.00 82.44 87 ASP A N 1
ATOM 680 C CA 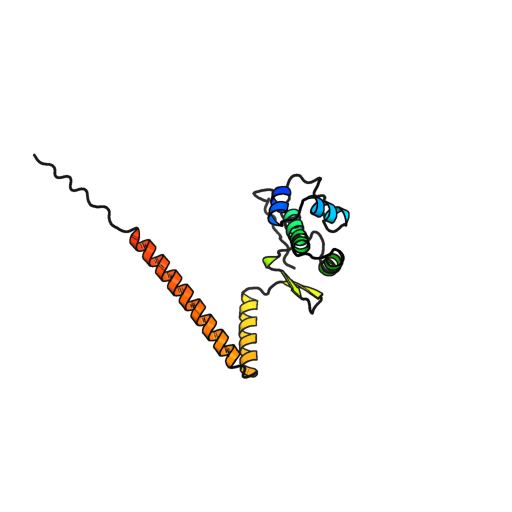. ASP A 1 87 ? -3.758 3.341 -5.448 1.00 82.44 87 ASP A CA 1
ATOM 681 C C . ASP A 1 87 ? -3.557 2.839 -4.009 1.00 82.44 87 ASP A C 1
ATOM 683 O O . ASP A 1 87 ? -4.529 2.544 -3.304 1.00 82.44 87 ASP A O 1
ATOM 687 N N . LEU A 1 88 ? -2.293 2.697 -3.605 1.00 79.38 88 LEU A N 1
ATOM 688 C CA . LEU A 1 88 ? -1.907 2.196 -2.286 1.00 79.38 88 LEU A CA 1
ATOM 689 C C . LEU A 1 88 ? -2.323 3.138 -1.153 1.00 79.38 88 LEU A C 1
ATOM 691 O O . LEU A 1 88 ? -2.682 2.648 -0.086 1.00 79.38 88 LEU A O 1
ATOM 695 N N . ASP A 1 89 ? -2.364 4.449 -1.391 1.00 82.19 89 ASP A N 1
ATOM 696 C CA . ASP A 1 89 ? -2.700 5.434 -0.356 1.00 82.19 89 ASP A CA 1
ATOM 697 C C . ASP A 1 89 ? -4.188 5.414 -0.011 1.00 82.19 89 ASP A C 1
ATOM 699 O O . ASP A 1 89 ? -4.611 5.934 1.017 1.00 82.19 89 ASP A O 1
ATOM 703 N N . ARG A 1 90 ? -5.003 4.783 -0.862 1.00 83.69 90 ARG A N 1
ATOM 704 C CA . ARG A 1 90 ? -6.453 4.649 -0.684 1.00 83.69 90 ARG A CA 1
ATOM 705 C C . ARG A 1 90 ? -6.889 3.229 -0.377 1.00 83.69 90 ARG A C 1
ATOM 707 O O . ARG A 1 90 ? -8.091 2.988 -0.263 1.00 83.69 90 ARG A O 1
ATOM 714 N N . LEU A 1 91 ? -5.966 2.278 -0.264 1.00 88.19 91 LEU A N 1
ATOM 715 C CA . LEU A 1 91 ? -6.273 0.866 -0.061 1.00 88.19 91 LEU A CA 1
ATOM 716 C C . LEU A 1 91 ? -5.659 0.342 1.228 1.00 88.19 91 LEU A C 1
ATOM 718 O O . LEU A 1 91 ? -4.501 0.574 1.540 1.00 88.19 91 LEU A O 1
ATOM 722 N N . TYR A 1 92 ? -6.429 -0.471 1.940 1.00 89.25 92 TYR A N 1
ATOM 723 C CA . TYR A 1 92 ? -5.927 -1.248 3.062 1.00 89.25 92 TYR A CA 1
ATOM 724 C C . TYR A 1 92 ? -6.416 -2.691 2.968 1.00 89.25 92 TYR A C 1
ATOM 726 O O . TYR A 1 92 ? -7.460 -2.988 2.373 1.00 89.25 92 TYR A O 1
ATOM 734 N N . TYR A 1 93 ? -5.662 -3.613 3.561 1.00 89.19 93 TYR A N 1
ATOM 735 C CA . TYR A 1 93 ? -6.072 -5.009 3.639 1.00 89.19 93 TYR A CA 1
ATOM 736 C C . TYR A 1 93 ? -6.854 -5.264 4.933 1.00 89.19 93 TYR A C 1
ATOM 738 O O . TYR A 1 93 ? -6.321 -5.163 6.038 1.00 89.19 93 TYR A O 1
ATOM 746 N N . ASP A 1 94 ? -8.137 -5.606 4.808 1.00 90.31 94 ASP A N 1
ATOM 747 C CA . ASP A 1 94 ? -8.971 -6.046 5.926 1.00 90.31 94 ASP A CA 1
ATOM 748 C C . ASP A 1 94 ? -8.612 -7.497 6.260 1.00 90.31 94 ASP A C 1
ATOM 750 O O . ASP A 1 94 ? -9.142 -8.429 5.655 1.00 90.31 94 ASP A O 1
ATOM 754 N N . TRP A 1 95 ? -7.710 -7.693 7.227 1.00 87.69 95 TRP A N 1
ATOM 755 C CA . TRP A 1 95 ? -7.266 -9.022 7.666 1.00 87.69 95 TRP A CA 1
ATOM 756 C C . TRP A 1 95 ? -8.411 -9.903 8.169 1.00 87.69 95 TRP A C 1
ATOM 758 O O . TRP A 1 95 ? -8.415 -11.105 7.911 1.00 87.69 95 TRP A O 1
ATOM 768 N N . LYS A 1 96 ? -9.406 -9.317 8.847 1.00 88.00 96 LYS A N 1
ATOM 769 C CA . LYS A 1 96 ? -10.565 -10.057 9.366 1.00 88.00 96 LYS A CA 1
ATOM 770 C C . LYS A 1 96 ? -11.467 -10.532 8.228 1.00 88.00 96 LYS A C 1
ATOM 772 O O . LYS A 1 96 ? -11.987 -11.643 8.277 1.00 88.00 96 LYS A O 1
ATOM 777 N N . GLY A 1 97 ? -11.656 -9.686 7.218 1.00 87.44 97 GLY A N 1
ATOM 778 C CA . GLY A 1 97 ? -12.417 -10.007 6.012 1.00 87.44 97 GLY A CA 1
ATOM 779 C C . GLY A 1 97 ? -11.622 -10.751 4.936 1.00 87.44 97 GLY A C 1
ATOM 780 O O . GLY A 1 97 ? -12.224 -11.216 3.971 1.00 87.44 97 GLY A O 1
ATOM 781 N N . GLY A 1 98 ? -10.296 -10.842 5.071 1.00 90.31 98 GLY A N 1
ATOM 782 C CA . GLY A 1 98 ? -9.390 -11.413 4.077 1.00 90.31 98 GLY A CA 1
ATOM 783 C C . GLY A 1 98 ? -9.527 -10.772 2.695 1.00 90.31 98 GLY A C 1
ATOM 784 O O . GLY A 1 98 ? -9.567 -11.499 1.702 1.00 90.31 98 GLY A O 1
ATOM 785 N N . ARG A 1 99 ? -9.697 -9.443 2.627 1.00 92.44 99 ARG A N 1
ATOM 786 C CA . ARG A 1 99 ? -9.923 -8.720 1.366 1.00 92.44 99 ARG A CA 1
ATOM 787 C C . ARG A 1 99 ? -9.398 -7.292 1.408 1.00 92.44 99 ARG A C 1
ATOM 789 O O . ARG A 1 99 ? -9.439 -6.635 2.445 1.00 92.44 99 ARG A O 1
ATOM 796 N N . TRP A 1 100 ? -8.996 -6.781 0.253 1.00 91.69 100 TRP A N 1
ATOM 797 C CA . TRP A 1 100 ? -8.680 -5.365 0.089 1.00 91.69 100 TRP A CA 1
ATOM 798 C C . TRP A 1 100 ? -9.942 -4.507 0.170 1.00 91.69 100 TRP A C 1
ATOM 800 O O . TRP A 1 100 ? -10.995 -4.864 -0.369 1.00 91.69 100 TRP A O 1
ATOM 810 N N . ARG A 1 101 ? -9.832 -3.361 0.835 1.00 90.00 101 ARG A N 1
ATOM 811 C CA . ARG A 1 101 ? -10.884 -2.352 0.955 1.00 90.00 101 ARG A CA 1
ATOM 812 C C . ARG A 1 101 ? -10.309 -0.968 0.739 1.00 90.00 101 ARG A C 1
ATOM 814 O O . ARG A 1 101 ? -9.115 -0.753 0.913 1.00 90.00 101 ARG A O 1
ATOM 821 N N . LEU A 1 102 ? -11.184 -0.051 0.350 1.00 87.50 102 LEU A N 1
ATOM 822 C CA . LEU A 1 102 ? -10.826 1.352 0.268 1.00 87.50 102 LEU A CA 1
ATOM 823 C C . LEU A 1 102 ? -10.867 1.968 1.653 1.00 87.50 102 LEU A C 1
ATOM 825 O O . LEU A 1 102 ? -11.765 1.643 2.434 1.00 87.50 102 LEU A O 1
ATOM 829 N N . LEU A 1 103 ? -9.909 2.845 1.928 1.00 83.56 103 LEU A N 1
ATOM 830 C CA . LEU A 1 103 ? -10.041 3.763 3.042 1.00 83.56 103 LEU A CA 1
ATOM 831 C C . LEU A 1 103 ? -11.333 4.576 2.850 1.00 83.56 103 LEU A C 1
ATOM 833 O O . LEU A 1 103 ? -11.670 4.918 1.709 1.00 83.56 103 LEU A O 1
ATOM 837 N N . PRO A 1 104 ? -12.089 4.821 3.934 1.00 78.00 104 PRO A N 1
ATOM 838 C CA . PRO A 1 104 ? -13.246 5.700 3.868 1.00 78.00 104 PRO A CA 1
ATOM 839 C C . PRO A 1 104 ? -12.805 7.068 3.338 1.00 78.00 104 PRO A C 1
ATOM 841 O O . PRO A 1 104 ? -11.718 7.536 3.681 1.00 78.00 104 PRO A O 1
ATOM 844 N N . GLY A 1 105 ? -13.624 7.684 2.481 1.00 72.94 105 GLY A N 1
ATOM 845 C CA . GLY A 1 105 ? -13.381 9.065 2.058 1.00 72.94 105 GLY A CA 1
ATOM 846 C C . GLY A 1 105 ? -13.421 10.016 3.258 1.00 72.94 105 GLY A C 1
ATOM 847 O O . GLY A 1 105 ? -13.893 9.634 4.326 1.00 72.94 105 GLY A O 1
ATOM 848 N N . GLU A 1 106 ? -12.952 11.253 3.100 1.00 67.25 106 GLU A N 1
ATOM 849 C CA . GLU A 1 106 ? -12.936 12.235 4.200 1.00 67.25 106 GLU A CA 1
ATOM 850 C C . GLU A 1 106 ? -14.327 12.434 4.828 1.00 67.25 106 GLU A C 1
ATOM 852 O O . GLU A 1 106 ? -14.460 12.427 6.054 1.00 67.25 106 GLU A O 1
ATOM 857 N N . ASP A 1 107 ? -15.372 12.479 3.998 1.00 64.75 107 ASP A N 1
ATOM 858 C CA . ASP A 1 107 ? -16.766 12.583 4.448 1.00 64.75 107 ASP A CA 1
ATOM 859 C C . ASP A 1 107 ? -17.202 11.357 5.280 1.00 64.75 107 ASP A C 1
ATOM 861 O O . ASP A 1 107 ? -17.839 11.481 6.331 1.00 64.75 107 ASP A O 1
ATOM 865 N N . ASP A 1 108 ? -16.796 10.154 4.861 1.00 71.50 108 ASP A N 1
ATOM 866 C CA . ASP A 1 108 ? -17.073 8.903 5.579 1.00 71.50 108 ASP A CA 1
ATOM 867 C C . ASP A 1 108 ? -16.244 8.785 6.871 1.00 71.50 108 ASP A C 1
ATOM 869 O O . ASP A 1 108 ? -16.672 8.154 7.846 1.00 71.50 108 ASP A O 1
ATOM 873 N N . ALA A 1 109 ? -15.049 9.381 6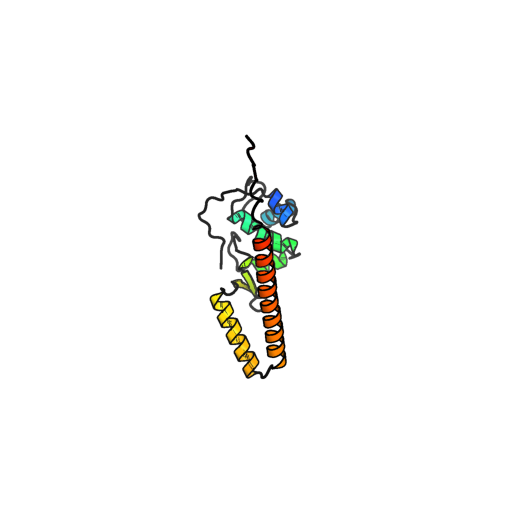.893 1.00 71.94 109 ALA A N 1
ATOM 874 C CA . ALA A 1 109 ? -14.153 9.387 8.041 1.00 71.94 109 ALA A CA 1
ATOM 875 C C . ALA A 1 109 ? -14.720 10.249 9.176 1.00 71.94 109 ALA A C 1
ATOM 877 O O . ALA A 1 109 ? -14.735 9.798 10.324 1.00 71.94 109 ALA A O 1
ATOM 878 N N . GLN A 1 110 ? -15.271 11.427 8.858 1.00 73.88 110 GLN A N 1
ATOM 879 C CA . GLN A 1 110 ? -15.964 12.272 9.837 1.00 73.88 110 GLN A CA 1
ATOM 880 C C . GLN A 1 110 ? -17.161 11.542 10.452 1.00 73.88 110 GLN A C 1
ATOM 882 O O . GLN A 1 110 ? -17.272 11.451 11.676 1.00 73.88 110 GLN A O 1
ATOM 887 N N . GLY A 1 111 ? -18.017 10.938 9.621 1.00 76.00 111 GLY A N 1
ATOM 888 C CA . GLY A 1 111 ? -19.155 10.154 10.109 1.00 76.00 111 GLY A CA 1
ATOM 889 C C . GLY A 1 111 ? -18.728 8.973 10.990 1.00 76.00 111 GLY A C 1
ATOM 890 O O . GLY A 1 111 ? -19.323 8.717 12.039 1.00 76.00 111 GLY A O 1
ATOM 891 N N . SER A 1 112 ? -17.650 8.281 10.612 1.00 79.69 112 SER A N 1
ATOM 892 C CA . SER A 1 112 ? -17.089 7.170 11.391 1.00 79.69 112 SER A CA 1
ATOM 893 C C . SER A 1 112 ? -16.508 7.617 12.735 1.00 79.69 112 SER A C 1
ATOM 895 O O . SER A 1 112 ? -16.601 6.870 13.713 1.00 79.69 112 SER A O 1
ATOM 897 N N . PHE A 1 113 ? -15.930 8.820 12.794 1.00 83.50 113 PHE A N 1
ATOM 898 C CA . PHE A 1 113 ? -15.408 9.415 14.020 1.00 83.50 113 PHE A CA 1
ATOM 899 C C . PHE A 1 113 ? -16.530 9.783 14.995 1.00 83.50 113 PHE A C 1
ATOM 901 O O . PHE A 1 113 ? -16.474 9.371 16.152 1.00 83.50 113 PHE A O 1
ATOM 908 N N . PHE A 1 114 ? -17.595 10.450 14.541 1.00 85.56 114 PHE A N 1
ATOM 909 C CA . PHE A 1 114 ? -18.747 10.739 15.406 1.00 85.56 114 PHE A CA 1
ATOM 910 C C . PHE A 1 114 ? -19.411 9.457 15.915 1.00 85.56 114 PHE A C 1
ATOM 912 O O . PHE A 1 114 ? -19.597 9.296 17.117 1.00 85.56 114 PHE A O 1
ATOM 919 N N . ALA A 1 115 ? -19.607 8.463 15.044 1.00 85.00 115 ALA A N 1
ATOM 920 C CA . ALA A 1 115 ? -20.130 7.161 15.458 1.00 85.00 115 ALA A CA 1
ATOM 921 C C . ALA A 1 115 ? -19.200 6.400 16.429 1.00 85.00 115 ALA A C 1
ATOM 923 O O . ALA A 1 115 ? -19.625 5.450 17.094 1.00 85.00 115 ALA A O 1
ATOM 924 N N . LEU A 1 116 ? -17.904 6.722 16.470 1.00 86.94 116 LEU A N 1
ATOM 925 C CA . LEU A 1 116 ? -16.984 6.220 17.491 1.00 86.94 116 LEU A CA 1
ATOM 926 C C . LEU A 1 116 ? -17.181 6.968 18.815 1.00 86.94 116 LEU A C 1
ATOM 928 O O . LEU A 1 116 ? -17.222 6.307 19.853 1.00 86.94 116 LEU A O 1
ATOM 932 N N . LEU A 1 117 ? -17.314 8.297 18.782 1.00 90.19 117 LEU A N 1
ATOM 933 C CA . LEU A 1 117 ? -17.575 9.114 19.970 1.00 90.19 117 LEU A CA 1
ATOM 934 C C . LEU A 1 117 ? -18.875 8.691 20.661 1.00 90.19 117 LEU A C 1
ATOM 936 O O . LEU A 1 117 ? -18.832 8.399 21.856 1.00 90.19 117 LEU A O 1
ATOM 940 N N . ASP A 1 118 ? -19.960 8.515 19.904 1.00 90.62 118 ASP A N 1
ATOM 941 C CA . ASP A 1 118 ? -21.251 8.042 20.425 1.00 90.62 118 ASP A CA 1
ATOM 942 C C . ASP A 1 118 ? -21.092 6.693 21.147 1.00 90.62 118 ASP A C 1
ATOM 944 O O . ASP A 1 118 ? -21.531 6.499 22.279 1.00 90.62 118 ASP A O 1
ATOM 948 N N . ARG A 1 119 ? -20.353 5.752 20.541 1.00 89.25 119 ARG A N 1
ATOM 949 C CA . ARG A 1 119 ? -20.086 4.435 21.147 1.00 89.25 119 ARG A CA 1
ATOM 950 C C . ARG A 1 119 ? -19.220 4.508 22.403 1.00 89.25 119 ARG A C 1
ATOM 952 O O . ARG A 1 119 ? -19.333 3.636 23.266 1.00 89.25 119 ARG A O 1
ATOM 959 N N . LEU A 1 120 ? -18.301 5.466 22.493 1.00 89.44 120 LEU A N 1
ATOM 960 C CA . LEU A 1 120 ? -17.481 5.669 23.690 1.00 89.44 120 LEU A CA 1
ATOM 961 C C . LEU A 1 120 ? -18.301 6.297 24.820 1.00 89.44 120 LEU A C 1
ATOM 963 O O . LEU A 1 120 ? -18.117 5.907 25.977 1.00 89.44 120 LEU A O 1
ATOM 967 N N . GLU A 1 121 ? -19.220 7.202 24.484 1.00 90.31 121 GLU A N 1
ATOM 968 C CA . GLU A 1 121 ? -20.178 7.788 25.418 1.00 90.31 121 GLU A CA 1
ATOM 969 C C . GLU A 1 121 ? -21.130 6.724 25.979 1.00 90.31 121 GLU A C 1
ATOM 971 O O . GLU A 1 121 ? -21.196 6.553 27.197 1.00 90.31 121 GLU A O 1
ATOM 976 N N . GLU A 1 122 ? -21.763 5.919 25.119 1.00 92.81 122 GLU A N 1
ATOM 977 C CA . GLU A 1 122 ? -22.653 4.817 25.522 1.00 92.81 122 GLU A CA 1
ATOM 978 C C . GLU A 1 122 ? -21.970 3.810 26.462 1.00 92.81 122 GLU A C 1
ATOM 980 O O . GLU A 1 122 ? -22.596 3.231 27.350 1.00 92.81 122 GLU A O 1
ATOM 985 N N . ARG A 1 123 ? -20.664 3.591 26.276 1.00 92.06 123 ARG A N 1
ATOM 986 C CA . ARG A 1 123 ? -19.856 2.680 27.102 1.00 92.06 123 ARG A CA 1
ATOM 987 C C . ARG A 1 123 ? -19.320 3.325 28.378 1.00 92.06 123 ARG A C 1
ATOM 989 O O . ARG A 1 123 ? -18.639 2.644 29.144 1.00 92.06 123 ARG A O 1
ATOM 996 N N . GLY A 1 124 ? -19.565 4.617 28.598 1.00 86.50 124 GLY A N 1
ATOM 997 C CA . GLY A 1 124 ? -19.022 5.365 29.731 1.00 86.50 124 GLY A CA 1
ATOM 998 C C . GLY A 1 124 ? -17.490 5.397 29.750 1.00 86.50 124 GLY A C 1
ATOM 999 O O . GLY A 1 124 ? -16.884 5.472 30.820 1.00 86.50 124 GLY A O 1
ATOM 1000 N N . ALA A 1 125 ? -16.838 5.316 28.585 1.00 91.12 125 ALA A N 1
ATOM 1001 C CA . ALA A 1 125 ? -15.386 5.200 28.448 1.00 91.12 125 ALA A CA 1
ATOM 1002 C C . ALA A 1 125 ? -14.669 6.553 28.644 1.00 91.12 125 ALA A C 1
ATOM 1004 O O . ALA A 1 125 ? -13.872 6.983 27.808 1.00 91.12 125 ALA A O 1
ATOM 1005 N N . ARG A 1 126 ? -14.937 7.220 29.773 1.00 88.44 126 ARG A N 1
ATOM 1006 C CA . ARG A 1 126 ? -14.544 8.606 30.076 1.00 88.44 126 ARG A CA 1
ATOM 1007 C C . ARG A 1 126 ? -13.051 8.881 29.902 1.00 88.44 126 ARG A C 1
ATOM 1009 O O . ARG A 1 126 ? -12.686 9.869 29.281 1.00 88.44 126 ARG A O 1
ATOM 1016 N N . HIS A 1 127 ? -12.198 7.963 30.349 1.00 88.44 127 HIS A N 1
ATOM 1017 C CA . HIS A 1 127 ? -10.746 8.084 30.189 1.00 88.44 127 HIS A CA 1
ATOM 1018 C C . HIS A 1 127 ? -10.309 8.115 28.712 1.00 88.44 127 HIS A C 1
ATOM 1020 O O . HIS A 1 127 ? -9.348 8.788 28.353 1.00 88.44 127 HIS A O 1
ATOM 1026 N N . SER A 1 128 ? -11.005 7.392 27.828 1.00 87.12 128 SER A N 1
ATOM 1027 C CA . SER A 1 128 ? -10.693 7.419 26.391 1.00 87.12 128 SER A CA 1
ATOM 1028 C C . SER A 1 128 ? -11.091 8.757 25.768 1.00 87.12 128 SER A C 1
ATOM 1030 O O . SER A 1 128 ? -10.339 9.295 24.965 1.00 87.12 128 SER A O 1
ATOM 1032 N N . LEU A 1 129 ? -12.234 9.315 26.178 1.00 89.75 129 LEU A N 1
ATOM 1033 C CA . LEU A 1 129 ? -12.690 10.634 25.731 1.00 89.75 129 LEU A CA 1
ATOM 1034 C C . LEU A 1 129 ? -11.773 11.759 26.231 1.00 89.75 129 LEU A C 1
ATOM 1036 O O . LEU A 1 129 ? -11.441 12.656 25.464 1.00 89.75 129 LEU A O 1
ATOM 1040 N N . GLU A 1 130 ? -11.311 11.691 27.483 1.00 90.94 130 GLU A N 1
ATOM 1041 C CA . GLU A 1 130 ? -10.359 12.660 28.043 1.00 90.94 130 GLU A CA 1
ATOM 1042 C C . GLU A 1 130 ? -9.029 12.647 27.281 1.00 90.94 130 GLU A C 1
ATOM 1044 O O . GLU A 1 130 ? -8.551 13.711 26.894 1.00 90.94 130 GLU A O 1
ATOM 1049 N N . ARG A 1 131 ? -8.502 11.462 26.945 1.00 90.19 131 ARG A N 1
ATOM 1050 C CA . ARG A 1 131 ? -7.300 11.339 26.105 1.00 90.19 131 ARG A CA 1
ATOM 1051 C C . ARG A 1 131 ? -7.486 11.891 24.693 1.00 90.19 131 ARG A C 1
ATOM 1053 O O . ARG A 1 131 ? -6.577 12.529 24.174 1.00 90.19 131 ARG A O 1
ATOM 1060 N N . ILE A 1 132 ? -8.638 11.642 24.063 1.00 90.19 132 ILE A N 1
ATOM 1061 C CA . ILE A 1 132 ? -8.941 12.199 22.733 1.00 90.19 132 ILE A CA 1
ATOM 1062 C C . ILE A 1 132 ? -8.978 13.730 22.807 1.00 90.19 132 ILE A C 1
ATOM 1064 O O . ILE A 1 132 ? -8.410 14.392 21.946 1.00 90.19 132 ILE A O 1
ATOM 1068 N N . ARG A 1 133 ? -9.599 14.293 23.850 1.00 91.44 133 ARG A N 1
ATOM 1069 C CA . ARG A 1 133 ? -9.654 15.744 24.071 1.00 91.44 133 ARG A CA 1
ATOM 1070 C C . ARG A 1 133 ? -8.266 16.354 24.269 1.00 91.44 133 ARG A C 1
ATOM 1072 O O . ARG A 1 133 ? -7.981 17.384 23.675 1.00 91.44 133 ARG A O 1
ATOM 1079 N N . GLU A 1 134 ? -7.427 15.745 25.105 1.00 91.69 134 GLU A N 1
ATOM 1080 C CA . GLU A 1 134 ? -6.054 16.216 25.343 1.00 91.69 134 GLU A CA 1
ATOM 1081 C C . GLU A 1 134 ? -5.246 16.254 24.048 1.00 91.69 134 GLU A C 1
ATOM 1083 O O . GLU A 1 134 ? -4.652 17.278 23.729 1.00 91.69 134 GLU A O 1
ATOM 1088 N N . TRP A 1 135 ? -5.308 15.179 23.263 1.00 90.25 135 TRP A N 1
ATOM 1089 C CA . TRP A 1 135 ? -4.623 15.101 21.977 1.00 90.25 135 TRP A CA 1
ATOM 1090 C C . TRP A 1 135 ? -5.134 16.133 20.957 1.00 90.25 135 TRP A C 1
ATOM 1092 O O . TRP A 1 135 ? -4.338 16.737 20.243 1.00 90.25 135 TRP A O 1
AT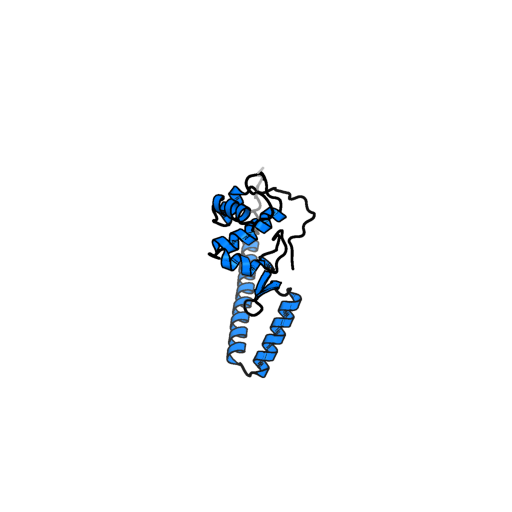OM 1102 N N . LEU A 1 136 ? -6.451 16.369 20.902 1.00 89.50 136 LEU A N 1
ATOM 1103 C CA . LEU A 1 136 ? -7.037 17.392 20.027 1.00 89.50 136 LEU A CA 1
ATOM 1104 C C . LEU A 1 136 ? -6.580 18.801 20.409 1.00 89.50 136 LEU A C 1
ATOM 1106 O O . LEU A 1 136 ? -6.239 19.580 19.526 1.00 89.50 136 LEU A O 1
ATOM 1110 N N . ASN A 1 137 ? -6.548 19.118 21.704 1.00 89.69 137 ASN A N 1
ATOM 1111 C CA . ASN A 1 137 ? -6.070 20.418 22.169 1.00 89.69 137 ASN A CA 1
ATOM 1112 C C . ASN A 1 137 ? -4.587 20.613 21.834 1.00 89.69 137 ASN A C 1
ATOM 1114 O O . ASN A 1 137 ? -4.226 21.652 21.302 1.00 89.69 137 ASN A O 1
ATOM 1118 N N . GLU A 1 138 ? -3.750 19.597 22.057 1.00 89.50 138 GLU A N 1
ATOM 1119 C CA . GLU A 1 138 ? -2.327 19.653 21.701 1.00 89.50 138 GLU A CA 1
ATOM 1120 C C . GLU A 1 138 ? -2.121 19.891 20.196 1.00 89.50 138 GLU A C 1
ATOM 1122 O O . GLU A 1 138 ? -1.299 20.716 19.799 1.00 89.50 138 GLU A O 1
ATOM 1127 N N . ALA A 1 139 ? -2.896 19.215 19.344 1.00 84.12 139 ALA A N 1
ATOM 1128 C CA . ALA A 1 139 ? -2.828 19.410 17.899 1.00 84.12 139 ALA A CA 1
ATOM 1129 C C . ALA A 1 139 ? -3.266 20.825 17.469 1.00 84.12 139 ALA A C 1
ATOM 1131 O O . ALA A 1 139 ? -2.614 21.431 16.619 1.00 84.12 139 ALA A O 1
ATOM 1132 N N . LEU A 1 140 ? -4.336 21.362 18.067 1.00 84.81 140 LEU A N 1
ATOM 1133 C CA . LEU A 1 140 ? -4.832 22.716 17.786 1.00 84.81 140 LEU A CA 1
ATOM 1134 C C . LEU A 1 140 ? -3.846 23.795 18.254 1.00 84.81 140 LEU A C 1
ATOM 1136 O O . LEU A 1 140 ? -3.564 24.732 17.506 1.00 84.81 140 LEU A O 1
ATOM 1140 N N . ASP A 1 141 ? -3.256 23.620 19.437 1.00 85.81 141 ASP A N 1
ATOM 1141 C CA . ASP A 1 141 ? -2.238 24.525 19.974 1.00 85.81 141 ASP A CA 1
ATOM 1142 C C . ASP A 1 141 ? -0.976 24.533 19.085 1.00 85.81 141 ASP A C 1
ATOM 1144 O O . ASP A 1 141 ? -0.357 25.581 18.868 1.00 85.81 141 ASP A O 1
ATOM 1148 N N . MET A 1 142 ? -0.600 23.383 18.507 1.00 76.44 142 MET A N 1
ATOM 1149 C CA . MET A 1 142 ? 0.510 23.297 17.550 1.00 76.44 142 MET A CA 1
ATOM 1150 C C . MET A 1 142 ? 0.212 24.002 16.218 1.00 76.44 142 MET A C 1
ATOM 1152 O O . MET A 1 142 ? 1.111 24.636 15.660 1.00 76.44 142 MET A O 1
ATOM 1156 N N . GLU A 1 143 ? -1.020 23.940 15.706 1.00 73.69 143 GLU A N 1
ATOM 1157 C CA . GLU A 1 143 ? -1.401 24.676 14.491 1.00 73.69 143 GLU A CA 1
ATOM 1158 C C . GLU A 1 143 ? -1.405 26.195 14.707 1.00 73.69 143 GLU A C 1
ATOM 1160 O O . GLU A 1 143 ? -0.947 26.942 13.835 1.00 73.69 143 GLU A O 1
ATOM 1165 N N . GLU A 1 144 ? -1.868 26.670 15.866 1.00 67.62 144 GLU A N 1
ATOM 1166 C CA . GLU A 1 144 ? -1.819 28.093 16.219 1.00 67.62 144 GLU A CA 1
ATOM 1167 C C . GLU A 1 144 ? -0.379 28.582 16.410 1.00 67.62 144 GLU A C 1
ATOM 1169 O O . GLU A 1 144 ? -0.007 29.637 15.891 1.00 67.62 144 GLU A O 1
ATOM 1174 N N . THR A 1 145 ? 0.468 27.782 17.061 1.00 60.75 145 THR A N 1
ATOM 1175 C CA . THR A 1 145 ? 1.893 28.099 17.241 1.00 60.75 145 THR A CA 1
ATOM 1176 C C . THR A 1 145 ? 2.639 28.117 15.903 1.00 60.75 145 THR A C 1
ATOM 1178 O O . THR A 1 145 ? 3.446 29.013 15.653 1.00 60.75 145 THR A O 1
ATOM 1181 N N . GLY A 1 146 ? 2.328 27.181 15.000 1.00 60.38 146 GLY A N 1
ATOM 1182 C CA . GLY A 1 146 ? 2.848 27.174 13.633 1.00 60.38 146 GLY A CA 1
ATOM 1183 C C . GLY A 1 146 ? 2.429 28.422 12.854 1.00 60.38 146 GLY A C 1
ATOM 1184 O O . GLY A 1 146 ? 3.277 29.103 12.282 1.00 60.38 146 GLY A O 1
ATOM 1185 N N . ARG A 1 147 ? 1.141 28.792 12.886 1.00 57.78 147 ARG A N 1
ATOM 1186 C CA . ARG A 1 147 ? 0.626 30.000 12.208 1.00 57.78 147 ARG A CA 1
ATOM 1187 C C . ARG A 1 147 ? 1.227 31.302 12.742 1.00 57.78 147 ARG A C 1
ATOM 1189 O O . ARG A 1 147 ? 1.478 32.207 11.950 1.00 57.78 147 ARG A O 1
ATOM 1196 N N . LEU A 1 148 ? 1.483 31.402 14.047 1.00 56.06 148 LEU A N 1
ATOM 1197 C CA . LEU A 1 148 ? 2.107 32.582 14.655 1.00 56.06 148 LEU A CA 1
ATOM 1198 C C . LEU A 1 148 ? 3.592 32.721 14.285 1.00 56.06 148 LEU A C 1
ATOM 1200 O O . LEU A 1 148 ? 4.057 33.840 14.077 1.00 56.06 148 LEU A O 1
ATOM 1204 N N . LEU A 1 149 ? 4.320 31.608 14.135 1.00 56.25 149 LEU A N 1
ATOM 1205 C CA . LEU A 1 149 ? 5.709 31.619 13.660 1.00 56.25 149 LEU A CA 1
ATOM 1206 C C . LEU A 1 149 ? 5.809 32.066 12.192 1.00 56.25 149 LEU A C 1
ATOM 1208 O O . LEU A 1 149 ? 6.633 32.923 11.882 1.00 56.25 149 LEU A O 1
ATOM 1212 N N . PHE A 1 150 ? 4.916 31.589 11.315 1.00 52.69 150 PHE A N 1
ATOM 1213 C CA . PHE A 1 150 ? 4.871 32.023 9.909 1.00 52.69 150 PHE A CA 1
ATOM 1214 C C . PHE A 1 150 ? 4.465 33.498 9.732 1.00 52.69 150 PHE A C 1
ATOM 1216 O O . PHE A 1 150 ? 4.924 34.151 8.796 1.00 52.69 150 PHE A O 1
ATOM 1223 N N . ALA A 1 151 ? 3.629 34.048 10.620 1.00 57.38 151 ALA A N 1
ATOM 1224 C CA . ALA A 1 151 ? 3.262 35.466 10.586 1.00 57.38 151 ALA A CA 1
ATOM 1225 C C . ALA A 1 151 ? 4.428 36.382 11.004 1.00 57.38 151 ALA A C 1
ATOM 1227 O O . ALA A 1 151 ? 4.627 37.442 10.414 1.00 57.38 151 ALA A O 1
ATOM 1228 N N . HIS A 1 152 ? 5.237 35.954 11.980 1.00 52.41 152 HIS A N 1
ATOM 1229 C CA . HIS A 1 152 ? 6.366 36.740 12.485 1.00 52.41 152 HIS A CA 1
ATOM 1230 C C . HIS A 1 152 ? 7.556 36.806 11.509 1.00 52.41 152 HIS A C 1
ATOM 1232 O O . HIS A 1 152 ? 8.381 37.716 11.605 1.00 52.41 152 HIS A O 1
ATOM 1238 N N . GLU A 1 153 ? 7.643 35.854 10.576 1.00 52.91 153 GLU A N 1
ATOM 1239 C CA . GLU A 1 153 ? 8.677 35.788 9.537 1.00 52.91 153 GLU A CA 1
ATOM 1240 C C . GLU A 1 153 ? 8.361 36.726 8.354 1.00 52.91 153 GLU A C 1
ATOM 1242 O O . GLU A 1 153 ? 9.267 37.369 7.830 1.00 52.91 153 GLU A O 1
ATOM 1247 N N . GLN A 1 154 ? 7.076 36.926 8.016 1.00 54.84 154 GLN A N 1
ATOM 1248 C CA . GLN A 1 154 ? 6.647 37.865 6.963 1.00 54.84 154 GLN A CA 1
ATOM 1249 C C . GLN A 1 154 ? 6.789 39.346 7.350 1.00 54.84 154 GLN A C 1
ATOM 1251 O O . GLN A 1 154 ? 7.049 40.181 6.484 1.00 54.84 154 GLN A O 1
ATOM 1256 N N . ASP A 1 155 ? 6.658 39.694 8.633 1.00 54.84 155 ASP A N 1
ATOM 1257 C CA . ASP A 1 155 ? 6.861 41.078 9.093 1.00 54.84 155 ASP A CA 1
ATOM 1258 C C . ASP A 1 155 ? 8.347 41.470 9.165 1.00 54.84 155 ASP A C 1
ATOM 1260 O O . ASP A 1 155 ? 8.677 42.655 9.155 1.00 54.84 155 ASP A O 1
ATOM 1264 N N . ARG A 1 156 ? 9.264 40.493 9.174 1.00 53.00 156 ARG A N 1
ATOM 1265 C CA . ARG A 1 156 ? 10.713 40.740 9.186 1.00 53.00 156 ARG A CA 1
ATOM 1266 C C . ARG A 1 156 ? 11.283 41.079 7.801 1.00 53.00 156 ARG A C 1
ATOM 1268 O O . ARG A 1 156 ? 12.352 41.670 7.720 1.00 53.00 156 ARG A O 1
ATOM 1275 N N . GLU A 1 157 ? 10.559 40.762 6.727 1.00 54.41 157 GLU A N 1
ATOM 1276 C CA . GLU A 1 157 ? 10.904 41.132 5.342 1.00 54.41 157 GLU A CA 1
ATOM 1277 C C . GLU A 1 157 ? 10.334 42.505 4.921 1.00 54.41 157 GLU A C 1
ATOM 1279 O O . GLU A 1 157 ? 10.534 42.946 3.791 1.00 54.41 157 GLU A O 1
ATOM 1284 N N . ARG A 1 158 ? 9.630 43.204 5.824 1.00 52.47 158 ARG A N 1
ATOM 1285 C CA . ARG A 1 158 ? 9.027 44.533 5.609 1.00 52.47 158 ARG A CA 1
ATOM 1286 C C . ARG A 1 158 ? 9.759 45.659 6.349 1.00 52.47 158 ARG A C 1
ATOM 1288 O O . ARG A 1 158 ? 9.134 46.640 6.750 1.00 52.47 158 ARG A O 1
ATOM 1295 N N . GLU A 1 159 ? 11.073 45.558 6.537 1.00 53.44 159 GLU A N 1
ATOM 1296 C CA . GLU A 1 159 ? 11.843 46.747 6.918 1.00 53.44 159 GLU A CA 1
ATOM 1297 C C . GLU A 1 159 ? 11.915 47.705 5.711 1.00 53.44 159 GLU A C 1
ATOM 1299 O O . GLU A 1 159 ? 12.325 47.286 4.627 1.00 53.44 159 GLU A O 1
ATOM 1304 N N . PRO A 1 160 ? 11.464 48.967 5.843 1.00 56.47 160 PRO A N 1
ATOM 1305 C CA . PRO A 1 160 ? 11.522 49.929 4.751 1.00 56.47 160 PRO A CA 1
ATOM 1306 C C . PRO A 1 160 ? 12.980 50.288 4.453 1.00 56.47 160 PRO A C 1
ATOM 1308 O O . PRO A 1 160 ? 13.742 50.606 5.369 1.00 56.47 160 PRO A O 1
ATOM 1311 N N . GLU A 1 161 ? 13.355 50.237 3.171 1.00 58.69 161 GLU A N 1
ATOM 1312 C CA . GLU A 1 161 ? 14.677 50.672 2.722 1.00 58.69 161 GLU A CA 1
ATOM 1313 C C . GLU A 1 161 ? 14.945 52.117 3.172 1.00 58.69 161 GLU A C 1
ATOM 1315 O O . GLU A 1 161 ? 14.036 52.954 3.117 1.00 58.69 161 GLU A O 1
ATOM 1320 N N . PRO A 1 162 ? 16.164 52.420 3.647 1.00 56.84 162 PRO A N 1
ATOM 1321 C CA . PRO A 1 162 ? 16.515 53.772 4.045 1.00 56.84 162 PRO A CA 1
ATOM 1322 C C . PRO A 1 162 ? 16.415 54.693 2.827 1.00 56.84 162 PRO A C 1
ATOM 1324 O O . PRO A 1 162 ? 17.058 54.457 1.807 1.00 56.84 162 PRO A O 1
ATOM 1327 N N . GLU A 1 163 ? 15.590 55.735 2.938 1.00 57.03 163 GLU A N 1
ATOM 1328 C CA . GLU A 1 163 ? 15.506 56.795 1.938 1.00 57.03 163 GLU A CA 1
ATOM 1329 C C . GLU A 1 163 ? 16.895 57.434 1.778 1.00 57.03 163 GLU A C 1
ATOM 1331 O O . GLU A 1 163 ? 17.441 58.002 2.727 1.00 57.03 163 GLU A O 1
ATOM 1336 N N . ASP A 1 164 ? 17.473 57.294 0.582 1.00 57.62 164 ASP A N 1
ATOM 1337 C CA . ASP A 1 164 ? 18.729 57.930 0.191 1.00 57.62 164 ASP A CA 1
ATOM 1338 C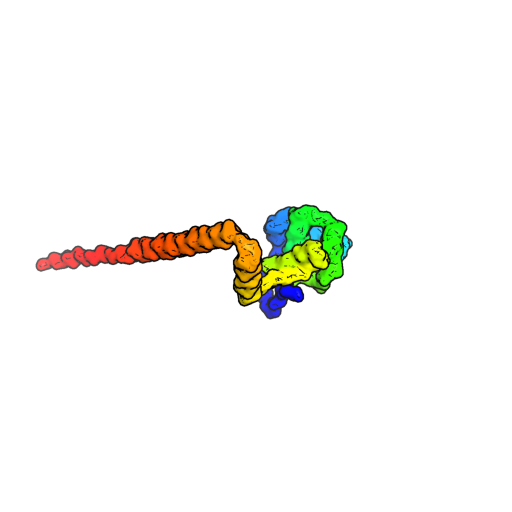 C . ASP A 1 164 ? 18.569 59.459 0.244 1.00 57.62 164 ASP A C 1
ATOM 1340 O O . ASP A 1 164 ? 18.013 60.101 -0.653 1.00 57.62 164 ASP A O 1
ATOM 1344 N N . ASP A 1 165 ? 19.084 60.039 1.326 1.00 60.59 165 ASP A N 1
ATOM 1345 C CA . ASP A 1 165 ? 19.327 61.467 1.513 1.00 60.59 165 ASP A CA 1
ATOM 1346 C C . ASP A 1 165 ? 20.472 61.916 0.587 1.00 60.59 165 ASP A C 1
ATOM 1348 O O . ASP A 1 165 ? 21.628 62.070 0.990 1.00 60.59 165 ASP A O 1
ATOM 1352 N N . CYS A 1 166 ? 20.169 62.099 -0.699 1.00 57.25 166 CYS A N 1
ATOM 1353 C CA . CYS A 1 166 ? 21.040 62.841 -1.605 1.00 57.25 166 CYS A CA 1
ATOM 1354 C C . CYS A 1 166 ? 20.788 64.343 -1.431 1.00 57.25 166 CYS A C 1
ATOM 1356 O O . CYS A 1 166 ? 20.013 64.964 -2.159 1.00 57.25 166 CYS A O 1
ATOM 1358 N N . GLY A 1 167 ? 21.489 64.929 -0.462 1.00 55.41 167 GLY A N 1
ATOM 1359 C CA . GLY A 1 167 ? 21.705 66.366 -0.398 1.00 55.41 167 GLY A CA 1
ATOM 1360 C C . GLY A 1 167 ? 22.534 66.846 -1.590 1.00 55.41 167 GLY A C 1
ATOM 1361 O O . GLY A 1 167 ? 23.725 66.551 -1.676 1.00 55.41 167 GLY A O 1
ATOM 1362 N N . ASP A 1 168 ? 21.924 67.633 -2.475 1.00 55.28 168 ASP A N 1
ATOM 1363 C CA . ASP A 1 168 ? 22.656 68.445 -3.447 1.00 55.28 168 ASP A CA 1
ATOM 1364 C C . ASP A 1 168 ? 22.959 69.818 -2.839 1.00 55.28 168 ASP A C 1
ATOM 1366 O O . ASP A 1 168 ? 22.080 70.650 -2.603 1.00 55.28 168 ASP A O 1
ATOM 1370 N N . ALA A 1 169 ? 24.246 70.032 -2.576 1.00 49.31 169 ALA A N 1
ATOM 1371 C CA . ALA A 1 169 ? 24.824 71.325 -2.267 1.00 49.31 169 ALA A CA 1
ATOM 1372 C C . ALA A 1 169 ? 25.141 72.075 -3.570 1.00 49.31 169 ALA A C 1
ATOM 1374 O O . ALA A 1 169 ? 25.918 71.578 -4.387 1.00 49.31 169 ALA A O 1
ATOM 1375 N N . VAL A 1 170 ? 24.613 73.296 -3.712 1.00 57.34 170 VAL A N 1
ATOM 1376 C CA . VAL A 1 170 ? 25.199 74.369 -4.537 1.00 57.34 170 VAL A CA 1
ATOM 1377 C C . VAL A 1 170 ? 25.094 75.687 -3.786 1.00 57.34 170 VAL A C 1
ATOM 1379 O O . VAL A 1 170 ? 23.976 76.013 -3.327 1.00 57.34 170 VAL A O 1
#

pLDDT: mean 80.67, std 14.14, range [49.25, 94.5]